Protein AF-A0A7L9AT40-F1 (afdb_monomer_lite)

Secondary structure (DSSP, 8-state):
---------HHHHHHHHHHHHHH-TTSPPPPPPP---SSTT-GGGTGGG-

Sequence (50 aa):
FNNIQVSRRYKHFDWLHERLQEKFTLIPIPPLPDKQISGRYDEQLIERRR

Foldseek 3Di:
DPPDDDDDDPVVVVVVQVVCCVVCVPDDDDDDPPDPPPCPPVVVVVVVVD

Structure (mmCIF, N/CA/C/O backbone):
data_AF-A0A7L9AT40-F1
#
_entry.id   AF-A0A7L9AT40-F1
#
loop_
_atom_site.group_PDB
_atom_site.id
_atom_site.type_symbol
_atom_site.label_atom_id
_atom_site.label_alt_id
_atom_site.label_comp_id
_atom_site.label_asym_id
_atom_site.label_entity_id
_atom_site.label_seq_id
_atom_site.pdbx_PDB_ins_code
_atom_site.Cartn_x
_atom_site.Cartn_y
_atom_site.Cartn_z
_atom_site.occupancy
_atom_site.B_iso_or_equiv
_atom_site.auth_seq_id
_atom_site.auth_comp_id
_atom_site.auth_asym_id
_atom_site.auth_atom_id
_atom_site.pdbx_PDB_model_num
ATOM 1 N N . PHE A 1 1 ? -9.456 11.976 -14.587 1.00 53.34 1 PHE A N 1
ATOM 2 C CA . PHE A 1 1 ? -8.184 11.224 -14.546 1.00 53.34 1 PHE A CA 1
ATOM 3 C C . PHE A 1 1 ? -7.238 11.867 -15.547 1.00 53.34 1 PHE A C 1
ATOM 5 O O . PHE A 1 1 ? -7.567 11.896 -16.721 1.00 53.34 1 PHE A O 1
ATOM 12 N N . ASN A 1 2 ? -6.133 12.466 -15.098 1.00 77.94 2 ASN A N 1
ATOM 13 C CA . ASN A 1 2 ? -5.396 13.494 -15.857 1.00 77.94 2 ASN A CA 1
ATOM 14 C C . ASN A 1 2 ? -4.577 12.992 -17.068 1.00 77.94 2 ASN A C 1
ATOM 16 O O . ASN A 1 2 ? -3.745 13.737 -17.559 1.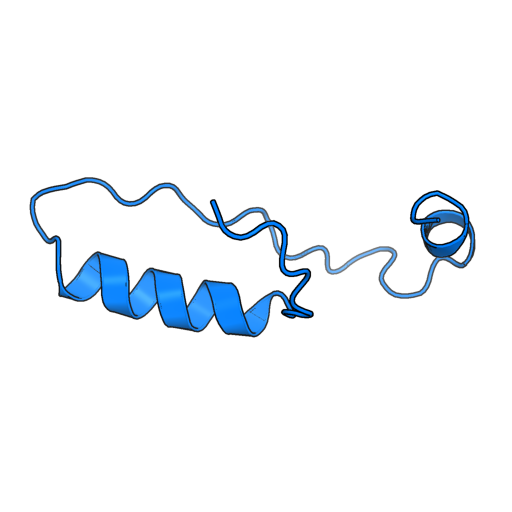00 77.94 2 ASN A O 1
ATOM 20 N N . ASN A 1 3 ? -4.784 11.757 -17.543 1.00 88.69 3 ASN A N 1
ATOM 21 C CA . ASN A 1 3 ? -4.082 11.128 -18.677 1.00 88.69 3 ASN A CA 1
ATOM 22 C C . ASN A 1 3 ? -2.539 11.241 -18.651 1.00 88.69 3 ASN A C 1
ATOM 24 O O . ASN A 1 3 ? -1.879 11.123 -19.679 1.00 88.69 3 ASN A O 1
ATOM 28 N N . ILE A 1 4 ? -1.962 11.465 -17.465 1.00 93.38 4 ILE A N 1
ATOM 29 C CA . ILE A 1 4 ? -0.518 11.543 -17.243 1.00 93.38 4 ILE A CA 1
ATOM 30 C C . ILE A 1 4 ? -0.008 10.135 -16.954 1.00 93.38 4 ILE A C 1
ATOM 32 O O . ILE A 1 4 ? -0.406 9.507 -15.969 1.00 93.38 4 ILE A O 1
ATOM 36 N N . GLN A 1 5 ? 0.909 9.658 -17.789 1.00 92.56 5 GLN A N 1
ATOM 37 C CA . GLN A 1 5 ? 1.606 8.400 -17.566 1.00 92.56 5 GLN A CA 1
ATOM 38 C C . GLN A 1 5 ? 2.689 8.574 -16.494 1.00 92.56 5 GLN A C 1
ATOM 40 O O . GLN A 1 5 ? 3.479 9.516 -16.529 1.00 92.56 5 GLN A O 1
ATOM 45 N N . VAL A 1 6 ? 2.752 7.640 -15.543 1.00 92.25 6 VAL A N 1
ATOM 46 C CA . VAL A 1 6 ? 3.788 7.608 -14.502 1.00 92.25 6 VAL A CA 1
ATOM 47 C C . VAL A 1 6 ? 4.478 6.252 -14.477 1.00 92.25 6 VAL A C 1
ATOM 49 O O . VAL A 1 6 ? 3.832 5.210 -14.547 1.00 92.25 6 VAL A O 1
ATOM 52 N N . SER A 1 7 ? 5.803 6.254 -14.332 1.00 93.19 7 SER A N 1
ATOM 53 C CA . SER A 1 7 ? 6.572 5.022 -14.140 1.00 93.19 7 SER A CA 1
ATOM 54 C C . SER A 1 7 ? 6.630 4.656 -12.656 1.00 93.19 7 SER A C 1
ATOM 56 O O . SER A 1 7 ? 7.059 5.460 -11.818 1.00 93.19 7 SER A O 1
ATOM 58 N N . ARG A 1 8 ? 6.184 3.448 -12.296 1.00 90.75 8 ARG A N 1
ATOM 59 C CA . ARG A 1 8 ? 6.243 2.912 -10.928 1.00 90.75 8 ARG A CA 1
ATOM 60 C C . ARG A 1 8 ? 6.655 1.443 -10.962 1.00 90.75 8 ARG A C 1
ATOM 62 O O . ARG A 1 8 ? 6.105 0.658 -11.721 1.00 90.75 8 ARG A O 1
ATOM 69 N N . ARG A 1 9 ? 7.612 1.072 -10.110 1.00 90.62 9 ARG A N 1
ATOM 70 C CA . ARG A 1 9 ? 8.018 -0.325 -9.898 1.00 90.62 9 ARG A CA 1
ATOM 71 C C . ARG A 1 9 ? 7.166 -0.974 -8.809 1.00 90.62 9 ARG A C 1
ATOM 73 O O . ARG A 1 9 ? 6.633 -0.261 -7.964 1.00 90.62 9 ARG A O 1
ATOM 80 N N . TYR A 1 10 ? 7.144 -2.306 -8.762 1.00 89.62 10 TYR A N 1
ATOM 81 C CA . TYR A 1 10 ? 6.412 -3.100 -7.761 1.00 89.62 10 TYR A CA 1
ATOM 82 C C . TYR A 1 10 ? 6.598 -2.589 -6.318 1.00 89.62 10 TYR A C 1
ATOM 84 O O . TYR A 1 10 ? 5.626 -2.335 -5.619 1.00 89.62 10 TYR A O 1
ATOM 92 N N . LYS A 1 11 ? 7.839 -2.276 -5.917 1.00 91.00 11 LYS A N 1
ATOM 93 C CA . LYS A 1 11 ? 8.153 -1.768 -4.568 1.00 91.00 11 LYS A CA 1
ATOM 94 C C . LYS A 1 11 ? 7.433 -0.457 -4.196 1.00 91.00 11 LYS A C 1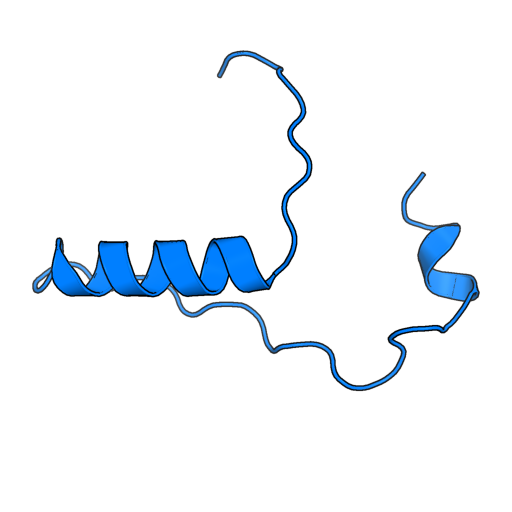
ATOM 96 O O . LYS A 1 11 ? 7.273 -0.161 -3.019 1.00 91.00 11 LYS A O 1
ATOM 101 N N . HIS A 1 12 ? 7.025 0.360 -5.171 1.00 94.69 12 HIS A N 1
ATOM 102 C CA . HIS A 1 12 ? 6.213 1.550 -4.883 1.00 94.69 12 HIS A CA 1
ATOM 103 C C . HIS A 1 12 ? 4.786 1.178 -4.463 1.00 94.69 12 HIS A C 1
ATOM 105 O O . HIS A 1 12 ? 4.197 1.880 -3.647 1.00 94.69 12 HIS A O 1
ATOM 111 N N . PHE A 1 13 ? 4.248 0.082 -5.002 1.00 95.12 13 PHE A N 1
ATOM 112 C CA . PHE A 1 13 ? 2.939 -0.444 -4.628 1.00 95.12 13 PHE A CA 1
ATOM 113 C C . PHE A 1 13 ? 2.986 -1.165 -3.279 1.00 95.12 13 PHE A C 1
ATOM 115 O O . PHE A 1 13 ? 2.063 -0.965 -2.502 1.00 95.12 13 PHE A O 1
ATOM 122 N N . ASP A 1 14 ? 4.073 -1.882 -2.958 1.00 94.44 14 ASP A N 1
ATOM 123 C CA . ASP A 1 14 ? 4.307 -2.425 -1.602 1.00 94.44 14 ASP A CA 1
ATOM 124 C C . ASP A 1 14 ? 4.197 -1.320 -0.539 1.00 94.44 14 ASP A C 1
ATOM 126 O O . ASP A 1 14 ? 3.388 -1.406 0.380 1.00 94.44 14 ASP A O 1
ATOM 130 N N . TRP A 1 15 ? 4.948 -0.225 -0.714 1.00 96.19 15 TRP A N 1
ATOM 131 C CA . TRP A 1 15 ? 4.917 0.911 0.215 1.00 96.19 15 TRP A CA 1
ATOM 132 C C . TRP A 1 15 ? 3.529 1.557 0.319 1.00 96.19 15 TRP A C 1
ATOM 134 O O . TRP A 1 15 ? 3.082 1.914 1.409 1.00 96.19 15 TRP A O 1
ATOM 144 N N . LEU A 1 16 ? 2.840 1.730 -0.814 1.00 97.31 16 LEU A N 1
ATOM 145 C CA . LEU A 1 16 ? 1.494 2.297 -0.821 1.00 97.31 16 LEU A CA 1
ATOM 146 C C . LEU A 1 16 ? 0.509 1.383 -0.085 1.00 97.31 16 LEU A C 1
ATOM 148 O O . LEU A 1 16 ? -0.317 1.872 0.678 1.00 97.31 16 LEU A O 1
ATOM 152 N N . HIS A 1 17 ? 0.603 0.074 -0.302 1.00 96.50 17 HIS A N 1
ATOM 153 C CA . HIS A 1 17 ? -0.256 -0.919 0.327 1.00 96.50 17 HIS A CA 1
ATOM 154 C C . HIS A 1 17 ? -0.117 -0.894 1.854 1.00 96.50 17 HIS A C 1
ATOM 156 O O . HIS A 1 17 ? -1.133 -0.825 2.538 1.00 96.50 17 HIS A O 1
ATOM 162 N N . GLU A 1 18 ? 1.108 -0.823 2.388 1.00 97.12 18 GLU A N 1
ATOM 163 C CA . GLU A 1 18 ? 1.351 -0.651 3.832 1.00 97.12 18 GLU A CA 1
ATOM 164 C C . GLU A 1 18 ? 0.650 0.600 4.387 1.00 97.12 18 GLU A C 1
ATOM 166 O O . GLU A 1 18 ? -0.076 0.533 5.377 1.00 97.12 18 GLU A O 1
ATOM 171 N N . ARG A 1 19 ? 0.796 1.748 3.710 1.00 97.94 19 ARG A N 1
ATOM 172 C CA . ARG A 1 19 ? 0.153 3.005 4.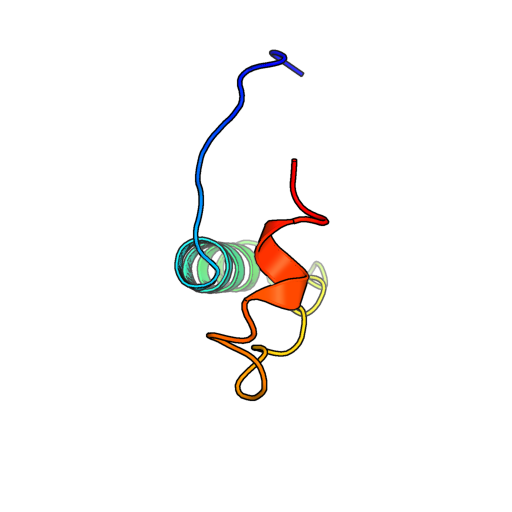135 1.00 97.94 19 ARG A CA 1
ATOM 173 C C . ARG A 1 19 ? -1.373 2.934 4.076 1.00 97.94 19 ARG A C 1
ATOM 175 O O . ARG A 1 19 ? -2.046 3.536 4.911 1.00 97.94 19 ARG A O 1
ATOM 182 N N . LEU A 1 20 ? -1.929 2.232 3.088 1.00 97.44 20 LEU A N 1
ATOM 183 C CA . LEU A 1 20 ? -3.373 2.028 2.975 1.00 97.44 20 LEU A CA 1
ATOM 184 C C . LEU A 1 20 ? -3.895 1.115 4.088 1.00 97.44 20 LEU A C 1
ATOM 186 O O . LEU A 1 20 ? -4.922 1.434 4.681 1.00 97.44 20 LEU A O 1
ATOM 190 N N . GLN A 1 21 ? -3.177 0.037 4.407 1.00 96.81 21 GLN A N 1
ATOM 191 C CA . GLN A 1 21 ? -3.536 -0.869 5.499 1.00 96.81 21 GLN A CA 1
ATOM 192 C C . GLN A 1 21 ? -3.517 -0.166 6.859 1.00 96.81 21 GLN A C 1
ATOM 194 O O . GLN A 1 21 ? -4.444 -0.329 7.647 1.00 96.81 21 GLN A O 1
ATOM 199 N N . GLU A 1 22 ? -2.503 0.663 7.117 1.00 96.81 22 GLU A N 1
ATOM 200 C CA . GLU A 1 22 ? -2.417 1.454 8.350 1.00 96.81 22 GLU A CA 1
ATOM 201 C C . GLU A 1 22 ? -3.551 2.480 8.466 1.00 96.81 22 GLU A C 1
ATOM 203 O O . GLU A 1 22 ? -4.108 2.684 9.543 1.00 96.81 22 GLU A O 1
ATOM 208 N N . LYS A 1 23 ? -3.902 3.143 7.358 1.00 97.88 23 LYS A N 1
ATOM 209 C CA . LYS A 1 23 ? -4.890 4.227 7.357 1.00 97.88 23 LYS A CA 1
ATOM 210 C C . LYS A 1 23 ? -6.334 3.729 7.413 1.00 97.88 23 LYS A C 1
ATOM 212 O O . LYS A 1 23 ? -7.185 4.401 7.992 1.00 97.88 23 LYS A O 1
ATOM 217 N N . PHE A 1 24 ? -6.627 2.598 6.779 1.00 97.31 24 PHE A N 1
ATOM 218 C CA . PHE A 1 24 ? -7.989 2.109 6.578 1.00 97.31 24 PHE A CA 1
ATOM 219 C C . PHE A 1 24 ? -8.207 0.763 7.270 1.00 97.31 24 PHE A C 1
ATOM 221 O O . PHE A 1 24 ? -8.469 -0.250 6.634 1.00 97.31 24 PHE A O 1
ATOM 228 N N . THR A 1 25 ? -8.150 0.761 8.599 1.00 92.75 25 THR A N 1
ATOM 229 C CA . THR A 1 25 ? -8.204 -0.462 9.420 1.00 92.75 25 THR A CA 1
ATOM 230 C C . THR A 1 25 ? -9.519 -1.246 9.327 1.00 92.75 25 THR A C 1
ATOM 232 O O . THR A 1 25 ? -9.534 -2.440 9.608 1.00 92.75 25 THR A O 1
ATOM 235 N N . LEU A 1 26 ? -10.620 -0.600 8.925 1.00 95.94 26 LEU A N 1
ATOM 236 C CA . LEU A 1 26 ? -11.946 -1.221 8.776 1.00 95.94 26 LEU A CA 1
ATOM 237 C C . LEU A 1 26 ? -12.328 -1.514 7.319 1.00 95.94 26 LEU A C 1
ATOM 239 O O . LEU A 1 26 ? -13.416 -2.027 7.064 1.00 95.94 26 LEU A O 1
ATOM 243 N N . ILE A 1 27 ? -11.467 -1.167 6.359 1.00 95.94 27 ILE A N 1
ATOM 244 C CA . ILE A 1 27 ? -11.721 -1.384 4.934 1.00 95.94 27 ILE A CA 1
ATOM 245 C C . ILE A 1 27 ? -10.684 -2.388 4.427 1.00 95.94 27 ILE A C 1
ATOM 247 O O . ILE A 1 27 ? -9.488 -2.107 4.500 1.00 95.94 27 ILE A O 1
ATOM 251 N N . PRO A 1 28 ? -11.100 -3.547 3.892 1.00 93.69 28 PRO A N 1
ATOM 252 C CA . PRO A 1 28 ? -10.153 -4.517 3.370 1.00 93.69 28 PRO A CA 1
ATOM 253 C C . PRO A 1 28 ? -9.413 -3.933 2.162 1.00 93.69 28 PRO A C 1
ATOM 255 O O . PRO A 1 28 ? -10.019 -3.585 1.147 1.00 93.69 28 PRO A O 1
ATOM 258 N N . ILE A 1 29 ? -8.088 -3.839 2.274 1.00 96.31 29 ILE A N 1
ATOM 259 C CA . ILE A 1 29 ? -7.214 -3.472 1.161 1.00 96.31 29 ILE A CA 1
ATOM 260 C C . ILE A 1 29 ? -6.971 -4.725 0.303 1.00 96.31 29 ILE A C 1
ATOM 262 O O . ILE A 1 29 ? -6.584 -5.756 0.858 1.00 96.31 29 ILE A O 1
ATOM 266 N N . PRO A 1 30 ? -7.198 -4.677 -1.025 1.00 95.75 30 PRO A N 1
ATOM 267 C CA . PRO A 1 30 ? -6.930 -5.812 -1.903 1.00 95.75 30 PRO A CA 1
ATOM 268 C C . PRO A 1 30 ? -5.454 -6.233 -1.862 1.00 95.75 30 PRO A C 1
ATOM 270 O O . PRO A 1 30 ? -4.585 -5.356 -1.8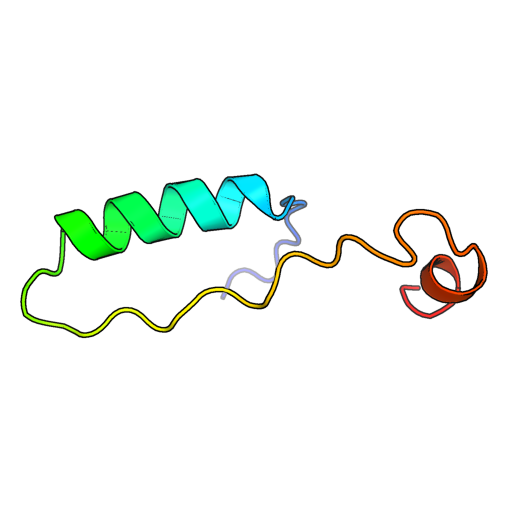25 1.00 95.75 30 PRO A O 1
ATOM 273 N N . PRO A 1 31 ? -5.153 -7.543 -1.924 1.00 92.06 31 PRO A N 1
ATOM 274 C CA . PRO A 1 31 ? -3.778 -8.018 -1.926 1.00 92.06 31 PRO A CA 1
ATOM 275 C C . PRO A 1 31 ? -3.038 -7.558 -3.186 1.00 92.06 31 PRO A C 1
ATOM 277 O O . PRO A 1 31 ? -3.618 -7.437 -4.270 1.00 92.06 31 PRO A O 1
ATOM 280 N N . LEU A 1 32 ? -1.732 -7.332 -3.047 1.00 89.75 32 LEU A N 1
ATOM 281 C CA . LEU A 1 32 ? -0.856 -7.093 -4.189 1.00 89.75 32 LEU A CA 1
ATOM 282 C C . LEU A 1 32 ? -0.684 -8.376 -5.017 1.00 89.75 32 LEU A C 1
ATOM 284 O O . LEU A 1 32 ? -0.732 -9.473 -4.459 1.00 89.75 32 LEU A O 1
ATOM 288 N N . PRO A 1 33 ? -0.480 -8.262 -6.343 1.00 89.81 33 PRO A N 1
ATOM 289 C CA . PRO A 1 33 ? -0.196 -9.421 -7.179 1.00 89.81 33 PRO A CA 1
ATOM 290 C C . PRO A 1 33 ? 1.109 -10.086 -6.742 1.00 89.81 33 PRO A C 1
ATOM 292 O O . PRO A 1 33 ? 2.033 -9.400 -6.299 1.00 89.81 33 PRO A O 1
ATOM 295 N N . ASP A 1 34 ? 1.214 -11.402 -6.929 1.00 80.00 34 ASP A N 1
ATOM 296 C CA . ASP A 1 34 ? 2.434 -12.130 -6.595 1.00 80.00 34 ASP A CA 1
ATOM 297 C C . ASP A 1 34 ? 3.649 -11.487 -7.262 1.00 80.00 34 ASP A C 1
ATOM 299 O O . ASP A 1 34 ? 3.681 -11.217 -8.471 1.00 80.00 34 ASP A O 1
ATOM 303 N N . LYS A 1 35 ? 4.686 -11.250 -6.456 1.00 75.44 35 LYS A N 1
ATOM 304 C CA . LYS A 1 35 ? 5.966 -10.777 -6.964 1.00 75.44 35 LYS A CA 1
ATOM 305 C C . LYS A 1 35 ? 6.493 -11.831 -7.930 1.00 75.44 35 LYS A C 1
ATOM 307 O O . LYS A 1 35 ? 6.935 -12.891 -7.507 1.00 75.44 35 LYS A O 1
ATOM 312 N N . GLN A 1 36 ? 6.481 -11.543 -9.227 1.00 64.94 36 GLN A N 1
ATOM 313 C CA . GLN A 1 36 ? 7.058 -12.447 -10.219 1.00 64.94 36 GLN A CA 1
ATOM 314 C C . GLN A 1 36 ? 8.572 -12.570 -9.980 1.00 64.94 36 GLN A C 1
ATOM 316 O O . GLN A 1 36 ? 9.342 -11.639 -10.231 1.00 64.94 36 GLN A O 1
ATOM 321 N N . ILE A 1 37 ? 8.995 -13.709 -9.424 1.00 63.16 37 ILE A N 1
ATOM 322 C CA . ILE A 1 37 ? 10.408 -14.014 -9.155 1.00 63.16 37 ILE A CA 1
ATOM 323 C C . ILE A 1 37 ? 11.045 -14.728 -10.360 1.00 63.16 37 ILE A C 1
ATOM 325 O O . ILE A 1 37 ? 12.209 -14.460 -10.657 1.00 63.16 37 ILE A O 1
ATOM 329 N N . SER A 1 38 ? 10.276 -15.555 -11.082 1.00 49.75 38 SER A N 1
ATOM 330 C CA . SER A 1 38 ? 10.700 -16.280 -12.292 1.00 49.75 38 SER A CA 1
ATOM 331 C C . SER A 1 38 ? 10.386 -15.487 -13.571 1.00 49.75 38 SER A C 1
ATOM 333 O O . SER A 1 38 ? 9.359 -14.816 -13.631 1.00 49.75 38 SER A O 1
ATOM 335 N N . GLY A 1 39 ? 11.269 -15.530 -14.577 1.00 55.50 39 GLY A N 1
ATOM 336 C CA . GLY A 1 39 ? 11.089 -14.822 -15.858 1.00 55.50 39 GLY A CA 1
ATOM 337 C C . GLY A 1 39 ? 11.430 -13.323 -15.842 1.00 55.50 39 GLY A C 1
ATOM 338 O O . GLY A 1 39 ? 11.097 -12.601 -16.776 1.00 55.50 39 GLY A O 1
ATOM 339 N N . ARG A 1 40 ? 12.116 -12.826 -14.798 1.00 55.72 40 ARG A N 1
ATOM 340 C CA . ARG A 1 40 ? 12.448 -11.392 -14.632 1.00 55.72 40 ARG A CA 1
ATOM 341 C C . ARG A 1 40 ? 13.293 -10.775 -15.761 1.00 55.72 40 ARG A C 1
ATOM 343 O O . ARG A 1 40 ? 13.344 -9.551 -15.851 1.00 55.72 40 ARG A O 1
ATOM 350 N N . TYR A 1 41 ? 13.933 -11.611 -16.577 1.00 54.44 41 TYR A N 1
ATOM 351 C CA . TYR A 1 41 ? 14.785 -11.239 -17.711 1.00 54.44 41 TYR A CA 1
ATOM 352 C C . TYR A 1 41 ? 14.403 -11.974 -19.002 1.00 54.44 41 TYR A C 1
ATOM 354 O O . TYR A 1 41 ? 15.204 -12.021 -19.926 1.00 54.44 41 TYR A O 1
ATOM 362 N N . ASP A 1 42 ? 13.218 -12.584 -19.063 1.00 53.19 42 ASP A N 1
ATOM 363 C CA . ASP A 1 42 ? 12.787 -13.261 -20.283 1.00 53.19 42 ASP A CA 1
ATOM 364 C C . ASP A 1 42 ? 12.489 -12.192 -21.348 1.00 53.19 42 ASP A C 1
ATOM 366 O O . ASP A 1 42 ? 11.493 -11.465 -21.260 1.00 53.19 42 ASP A O 1
ATOM 370 N N . GLU A 1 43 ? 13.403 -12.031 -22.311 1.00 53.59 43 GLU A N 1
ATOM 371 C CA . GLU A 1 43 ? 13.367 -11.003 -23.367 1.00 53.59 43 GLU A CA 1
ATOM 372 C C . GLU A 1 43 ? 12.038 -11.014 -24.144 1.00 53.59 43 GLU A C 1
ATOM 374 O O . GLU A 1 43 ? 11.577 -9.974 -24.613 1.00 53.59 43 GLU A O 1
ATOM 379 N N . GLN A 1 44 ? 11.337 -12.152 -24.164 1.00 51.62 44 GLN A N 1
ATOM 380 C CA . GLN A 1 44 ? 10.026 -12.314 -24.798 1.00 51.62 44 GLN A CA 1
ATOM 381 C C . GLN A 1 44 ? 8.892 -11.493 -24.148 1.00 51.62 44 GLN A C 1
ATOM 383 O O . GLN A 1 44 ? 7.841 -11.295 -24.764 1.00 51.62 44 GLN A O 1
ATOM 388 N N . LEU A 1 45 ? 9.062 -10.997 -22.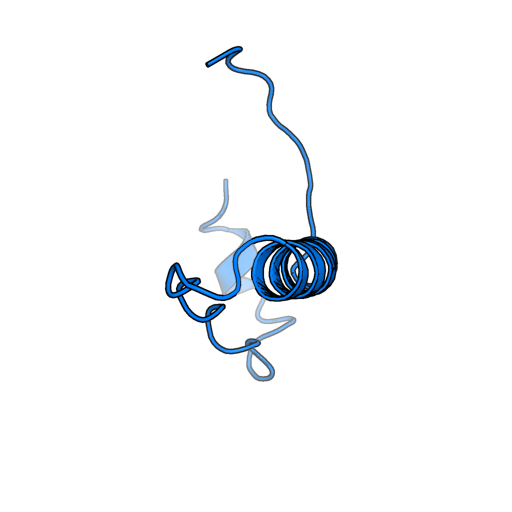915 1.00 48.97 45 LEU A N 1
ATOM 389 C CA . LEU A 1 45 ? 8.028 -10.238 -22.193 1.00 48.97 45 LEU A CA 1
ATOM 390 C C . LEU A 1 45 ? 8.149 -8.714 -22.389 1.00 48.97 45 LEU A C 1
ATOM 392 O O . LEU A 1 45 ? 7.189 -7.986 -22.125 1.00 48.97 45 LEU A O 1
ATOM 396 N N . ILE A 1 46 ? 9.294 -8.225 -22.883 1.00 53.19 46 ILE A N 1
ATOM 397 C CA . ILE A 1 46 ? 9.518 -6.800 -23.186 1.00 53.19 46 ILE A CA 1
ATOM 398 C C . ILE A 1 46 ? 8.807 -6.410 -24.493 1.00 53.19 46 ILE A C 1
ATOM 400 O O . ILE A 1 46 ? 8.196 -5.345 -24.556 1.00 53.19 46 ILE A O 1
ATOM 404 N N . GLU A 1 47 ? 8.766 -7.305 -25.485 1.00 51.59 47 GLU A N 1
ATOM 405 C CA . GLU A 1 47 ? 8.104 -7.071 -26.780 1.00 51.59 47 GLU A CA 1
ATOM 406 C C . GLU A 1 47 ? 6.572 -6.921 -26.656 1.00 51.59 47 GLU A C 1
ATOM 408 O O . GLU A 1 47 ? 5.951 -6.149 -27.380 1.00 51.59 47 GLU A O 1
ATOM 413 N N . ARG A 1 48 ? 5.943 -7.617 -25.694 1.00 49.03 48 ARG A N 1
ATOM 414 C CA . ARG A 1 48 ? 4.488 -7.539 -25.433 1.00 49.03 48 ARG A CA 1
ATOM 415 C C . ARG A 1 48 ? 4.060 -6.322 -24.606 1.00 49.03 48 ARG A C 1
ATOM 417 O O . ARG A 1 48 ? 2.876 -6.174 -24.317 1.00 49.03 48 ARG A O 1
ATOM 424 N N . ARG A 1 49 ? 5.009 -5.481 -24.187 1.00 52.16 49 ARG A N 1
ATOM 425 C CA . ARG A 1 49 ? 4.771 -4.249 -23.417 1.00 52.16 49 ARG A CA 1
ATOM 426 C C . ARG A 1 49 ? 5.163 -2.992 -24.206 1.00 52.16 49 ARG A C 1
ATOM 428 O O . ARG A 1 49 ? 5.569 -2.003 -23.594 1.0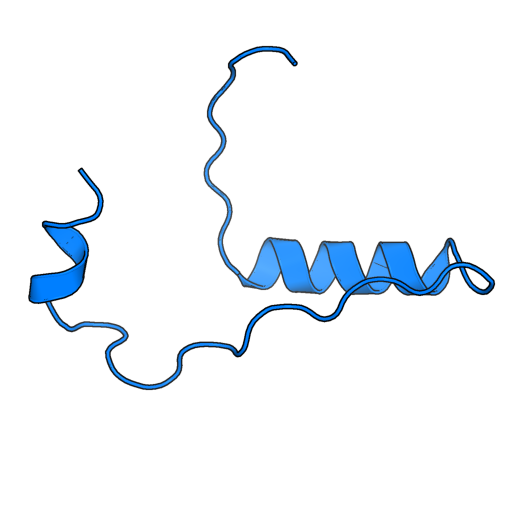0 52.16 49 ARG A O 1
ATOM 435 N N . ARG A 1 50 ? 5.064 -3.039 -25.537 1.00 47.19 50 ARG A N 1
ATOM 436 C CA . ARG A 1 50 ? 4.982 -1.838 -26.376 1.00 47.19 50 ARG A CA 1
ATOM 437 C C . ARG A 1 50 ? 3.530 -1.429 -26.571 1.00 47.19 50 ARG A C 1
ATOM 439 O O . ARG A 1 50 ? 2.684 -2.344 -26.669 1.00 47.19 50 ARG A O 1
#

Organism: NCBI:txid1401967

InterPro domains:
  IPR001683 Phox homology [PF00787] (3-50)
  IPR001683 Phox homology [PS50195] (1-50)
  IPR036871 PX domain superfamily [G3DSA:3.30.1520.10] (1-50)
  IPR036871 PX domain superfamily [SSF64268] (3-50)

Radius of gyration: 14.75 Å; chains: 1; bounding box: 27×30×36 Å

pLDDT: mean 80.21, std 18.97, range [47.19, 97.94]